Protein AF-A0A813QNG0-F1 (afdb_monomer_lite)

Structure (mmCIF, N/CA/C/O backbone):
data_AF-A0A813QNG0-F1
#
_entry.id   AF-A0A813QNG0-F1
#
loop_
_atom_site.group_PDB
_atom_site.id
_atom_site.type_symbol
_atom_site.label_atom_id
_atom_site.label_alt_id
_atom_site.label_comp_id
_atom_site.label_asym_id
_atom_site.label_entity_id
_atom_site.label_seq_id
_atom_site.pdbx_PDB_ins_code
_atom_site.Cartn_x
_atom_site.Cartn_y
_atom_site.Cartn_z
_atom_site.occupancy
_atom_site.B_iso_or_equiv
_atom_site.auth_seq_id
_atom_site.auth_comp_id
_atom_site.auth_asym_id
_atom_site.auth_atom_id
_atom_site.pdbx_PDB_model_num
ATOM 1 N N . MET A 1 1 ? -10.153 10.854 -18.838 1.00 56.34 1 MET A N 1
ATOM 2 C CA . MET A 1 1 ? -10.539 10.132 -17.607 1.00 56.34 1 MET A CA 1
ATOM 3 C C . MET A 1 1 ? -9.621 8.931 -17.498 1.00 56.34 1 MET A C 1
ATOM 5 O O . MET A 1 1 ? -9.609 8.138 -18.431 1.00 56.34 1 MET A O 1
ATOM 9 N N . ILE A 1 2 ? -8.794 8.867 -16.453 1.00 67.88 2 ILE A N 1
ATOM 10 C CA . ILE A 1 2 ? -7.861 7.754 -16.228 1.00 67.88 2 ILE A CA 1
ATOM 11 C C . ILE A 1 2 ? -8.694 6.486 -16.011 1.00 67.88 2 ILE A C 1
ATOM 13 O O . ILE A 1 2 ? -9.664 6.516 -15.251 1.00 67.88 2 ILE A O 1
ATOM 17 N N . LYS A 1 3 ? -8.366 5.410 -16.728 1.00 77.25 3 LYS A N 1
ATOM 18 C CA . LYS A 1 3 ? -8.973 4.090 -16.552 1.00 77.25 3 LYS A CA 1
ATOM 19 C C . LYS A 1 3 ? -7.907 3.180 -15.962 1.00 77.25 3 LYS A C 1
ATOM 21 O O . LYS A 1 3 ? -6.852 3.029 -16.564 1.00 77.25 3 LYS A O 1
ATOM 26 N N . ILE A 1 4 ? -8.180 2.648 -14.778 1.00 82.69 4 ILE A N 1
ATOM 27 C CA . ILE A 1 4 ? -7.389 1.579 -14.177 1.00 82.69 4 ILE A CA 1
ATOM 28 C C . ILE A 1 4 ? -8.086 0.287 -14.589 1.00 82.69 4 ILE A C 1
ATOM 30 O O . ILE A 1 4 ? -9.278 0.117 -14.317 1.00 82.69 4 ILE A O 1
ATOM 34 N N . ASP A 1 5 ? -7.377 -0.570 -15.315 1.00 83.62 5 ASP A N 1
ATOM 35 C CA . ASP A 1 5 ? -7.941 -1.822 -15.808 1.00 83.62 5 ASP A CA 1
ATOM 36 C C . ASP A 1 5 ? -8.274 -2.753 -14.636 1.00 83.62 5 ASP A C 1
ATOM 38 O O . ASP A 1 5 ? -7.494 -2.896 -13.697 1.00 83.62 5 ASP A O 1
ATOM 42 N N . GLY A 1 6 ? -9.460 -3.366 -14.680 1.00 83.38 6 GLY A N 1
ATOM 43 C CA . GLY A 1 6 ? -9.939 -4.267 -13.627 1.00 83.38 6 GLY A CA 1
ATOM 44 C C . GLY A 1 6 ? -10.505 -3.585 -12.376 1.00 83.38 6 GLY A C 1
ATOM 45 O O . GLY A 1 6 ? -10.904 -4.294 -11.462 1.00 83.38 6 GLY A O 1
ATOM 46 N N . LEU A 1 7 ? -10.579 -2.249 -12.334 1.00 88.31 7 LEU A N 1
ATOM 47 C CA . LEU A 1 7 ? -11.142 -1.520 -11.196 1.00 88.31 7 LEU A CA 1
ATOM 48 C C . LEU A 1 7 ? -12.680 -1.522 -11.222 1.00 88.31 7 LEU A C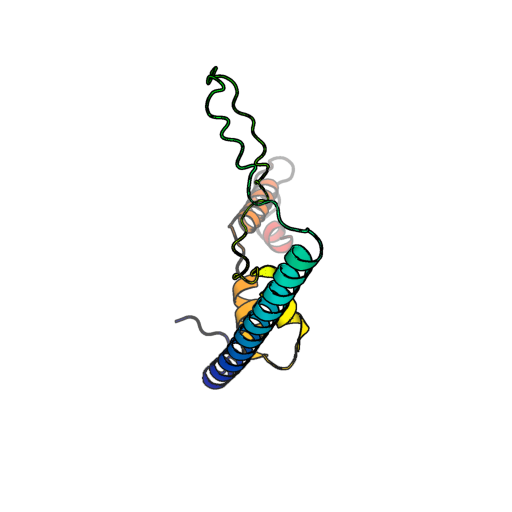 1
ATOM 50 O O . LEU A 1 7 ? -13.290 -0.891 -12.096 1.00 88.31 7 LEU A O 1
ATOM 54 N N . ASP A 1 8 ? -13.300 -2.149 -10.224 1.00 90.38 8 ASP A N 1
ATOM 55 C CA . ASP A 1 8 ? -14.732 -2.009 -9.956 1.00 90.38 8 ASP A CA 1
ATOM 56 C C . ASP A 1 8 ? -14.967 -0.800 -9.036 1.00 90.38 8 ASP A C 1
ATOM 58 O O . ASP A 1 8 ? -14.456 -0.716 -7.919 1.00 90.38 8 ASP A O 1
ATOM 62 N N . ARG A 1 9 ? -15.733 0.184 -9.521 1.00 86.56 9 ARG A N 1
ATOM 63 C CA . ARG A 1 9 ? -15.992 1.427 -8.777 1.00 86.56 9 ARG A CA 1
ATOM 64 C C . ARG A 1 9 ? -16.964 1.252 -7.619 1.00 86.56 9 ARG A C 1
ATOM 66 O O . ARG A 1 9 ? -16.821 1.965 -6.626 1.00 86.56 9 ARG A O 1
ATOM 73 N N . ASP A 1 10 ? -17.942 0.368 -7.758 1.00 88.50 10 ASP A N 1
ATOM 74 C CA . ASP A 1 10 ? -18.940 0.154 -6.712 1.00 88.50 10 ASP A CA 1
ATOM 75 C C . ASP A 1 10 ? -18.305 -0.644 -5.569 1.00 88.50 10 ASP A C 1
ATOM 77 O O . ASP A 1 10 ? -18.480 -0.311 -4.394 1.00 88.50 10 ASP A O 1
ATOM 81 N N . GLU A 1 11 ? -17.470 -1.627 -5.912 1.00 90.12 11 GLU A N 1
ATOM 82 C CA . GLU A 1 11 ? -16.672 -2.366 -4.934 1.00 90.12 11 GLU A CA 1
ATOM 83 C C . GLU A 1 11 ? -15.628 -1.468 -4.254 1.00 90.12 11 GLU A C 1
ATOM 85 O O . GLU A 1 11 ? -15.532 -1.471 -3.027 1.00 90.12 11 GLU A O 1
ATOM 90 N N . LEU A 1 12 ? -14.943 -0.595 -5.004 1.00 89.88 12 LEU A N 1
ATOM 91 C CA . LEU A 1 12 ? -14.026 0.400 -4.434 1.00 89.88 12 LEU A CA 1
ATOM 92 C C . LEU A 1 12 ? -14.717 1.320 -3.414 1.00 89.88 12 LEU A C 1
ATOM 94 O O . LEU A 1 12 ? -14.123 1.677 -2.394 1.00 89.88 12 LEU A O 1
ATOM 98 N N . TYR A 1 13 ? -15.962 1.728 -3.670 1.00 90.12 13 TYR A N 1
ATOM 99 C CA . TYR A 1 13 ? -16.708 2.552 -2.720 1.00 90.12 13 TYR A CA 1
ATOM 100 C C . TYR A 1 13 ? -17.030 1.786 -1.430 1.00 90.12 13 TYR A C 1
ATOM 102 O O . TYR A 1 13 ? -16.903 2.345 -0.337 1.00 90.12 13 TYR A O 1
ATOM 110 N N . ASN A 1 14 ? -17.388 0.505 -1.538 1.00 90.19 14 ASN A N 1
ATOM 111 C CA . ASN A 1 14 ? -17.609 -0.351 -0.373 1.00 90.19 14 ASN A CA 1
ATOM 112 C C . ASN A 1 14 ? -16.322 -0.517 0.447 1.00 90.19 14 ASN A C 1
ATOM 114 O O . ASN A 1 14 ? -16.341 -0.305 1.660 1.00 90.19 14 ASN A O 1
ATOM 118 N N . GLU A 1 15 ? -15.195 -0.793 -0.215 1.00 88.25 15 GLU A N 1
ATOM 119 C CA . GLU A 1 15 ? -13.875 -0.865 0.426 1.00 88.25 15 GLU A CA 1
ATOM 120 C C . GLU A 1 15 ? -13.525 0.450 1.139 1.00 88.25 15 GLU A C 1
ATOM 122 O O . GLU A 1 15 ? -13.073 0.449 2.286 1.00 88.25 15 GLU A O 1
ATOM 127 N N . TYR A 1 16 ? -13.795 1.595 0.505 1.00 88.81 16 TYR A N 1
ATOM 128 C CA . TYR A 1 16 ? -13.618 2.907 1.127 1.00 88.81 16 TYR A CA 1
ATOM 129 C C . TYR A 1 16 ? -14.471 3.069 2.394 1.00 88.81 16 TYR A C 1
ATOM 131 O O . TYR A 1 16 ? -13.983 3.579 3.407 1.00 88.81 16 TYR A O 1
ATOM 139 N N . CYS A 1 17 ? -15.734 2.640 2.365 1.00 88.62 17 CYS A N 1
ATOM 140 C CA . CYS A 1 17 ? -16.607 2.682 3.535 1.00 88.62 17 C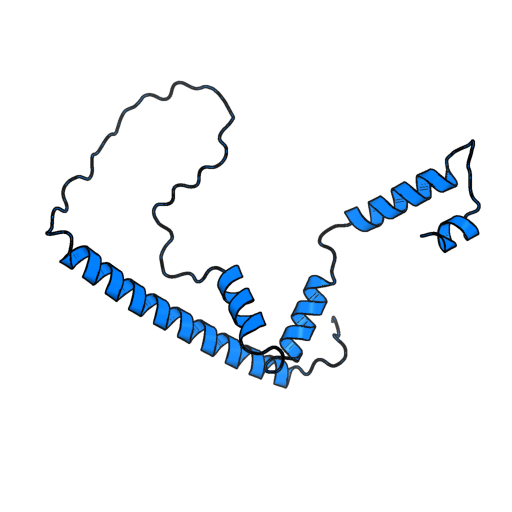YS A CA 1
ATOM 141 C C . CYS A 1 17 ? -16.062 1.827 4.688 1.00 88.62 17 CYS A C 1
ATOM 143 O O . CYS A 1 17 ? -16.079 2.285 5.834 1.00 88.62 17 CYS A O 1
ATOM 145 N N . GLU A 1 18 ? -15.537 0.634 4.400 1.00 86.06 18 GLU A N 1
ATOM 146 C CA . GLU A 1 18 ? -14.892 -0.223 5.402 1.00 86.06 18 GLU A CA 1
ATOM 147 C C . GLU A 1 18 ? -13.647 0.439 6.001 1.00 86.06 18 GLU A C 1
ATOM 149 O O . GLU A 1 18 ? -13.513 0.531 7.224 1.00 86.06 18 GLU A O 1
ATOM 154 N N . ILE A 1 19 ? -12.767 0.972 5.151 1.00 85.50 19 ILE A N 1
ATOM 155 C CA . ILE A 1 19 ? -11.561 1.694 5.575 1.00 85.50 19 ILE A CA 1
ATOM 156 C C . ILE A 1 19 ? -11.926 2.884 6.468 1.00 85.50 19 ILE A C 1
ATOM 158 O O . ILE A 1 19 ? -11.308 3.103 7.513 1.00 85.50 19 ILE A O 1
ATOM 162 N N . LYS A 1 20 ? -12.948 3.649 6.081 1.00 86.81 20 LYS A N 1
ATOM 163 C CA . LYS A 1 20 ? -13.421 4.802 6.849 1.00 86.81 20 LYS A CA 1
ATOM 164 C C . LYS A 1 20 ? -13.956 4.385 8.216 1.00 86.81 20 LYS A C 1
ATOM 166 O O . LYS A 1 20 ? -13.623 5.018 9.216 1.00 86.81 20 LYS A O 1
ATOM 171 N N . PHE A 1 21 ? -14.740 3.312 8.269 1.00 86.81 21 PHE A N 1
ATOM 172 C CA . PHE A 1 21 ? -15.239 2.768 9.529 1.00 86.81 21 PHE A CA 1
ATOM 173 C C . PHE A 1 21 ? -14.087 2.379 10.466 1.00 86.81 21 PHE A C 1
ATOM 175 O O . PHE A 1 21 ? -14.079 2.769 11.634 1.00 86.81 21 PHE A O 1
ATOM 182 N N . ILE A 1 22 ? -13.080 1.681 9.939 1.00 84.12 22 ILE A N 1
ATOM 183 C CA . ILE A 1 22 ? -11.880 1.284 10.684 1.00 84.12 22 ILE A CA 1
ATOM 184 C C . ILE A 1 22 ? -11.111 2.511 11.198 1.00 84.12 22 ILE A C 1
ATOM 186 O O . ILE A 1 22 ? -10.679 2.542 12.353 1.00 84.12 22 ILE A O 1
ATOM 190 N N . HIS A 1 23 ? -10.948 3.537 10.362 1.00 84.62 23 HIS A N 1
ATOM 191 C CA . HIS A 1 23 ? -10.302 4.788 10.752 1.00 84.62 23 HIS A CA 1
ATOM 192 C C . HIS A 1 23 ? -11.027 5.457 11.929 1.00 84.62 23 HIS A C 1
ATOM 194 O O . HIS A 1 23 ? -10.395 5.838 12.919 1.00 84.62 23 HIS A O 1
ATOM 200 N N . ASP A 1 24 ? -12.353 5.564 11.851 1.00 87.12 24 ASP A N 1
ATOM 201 C CA . ASP A 1 24 ? -13.164 6.177 12.904 1.00 87.12 24 ASP A CA 1
ATOM 202 C C . ASP A 1 24 ? -13.127 5.349 14.200 1.00 87.12 24 ASP A C 1
ATOM 204 O O . ASP A 1 24 ? -13.059 5.902 15.304 1.00 87.12 24 ASP A O 1
ATOM 208 N N . GLU A 1 25 ? -13.084 4.019 14.083 1.00 87.00 25 GLU A N 1
ATOM 209 C CA . GLU A 1 25 ? -12.896 3.116 15.217 1.00 87.00 25 GLU A CA 1
ATOM 210 C C . GLU A 1 25 ? -11.535 3.337 15.900 1.00 87.00 25 GLU A C 1
ATOM 212 O O . GLU A 1 25 ? -11.473 3.483 17.127 1.00 87.00 25 GLU A O 1
ATOM 217 N N . MET A 1 26 ? -10.448 3.410 15.126 1.00 83.31 26 MET A N 1
ATOM 218 C CA . MET A 1 26 ? -9.099 3.681 15.640 1.00 83.31 26 MET A CA 1
ATOM 219 C C . MET A 1 26 ? -9.026 5.052 16.313 1.00 83.31 26 MET A C 1
ATOM 221 O O . MET A 1 26 ? -8.472 5.177 17.408 1.00 83.31 26 MET A O 1
ATOM 225 N N . LYS A 1 27 ? -9.658 6.070 15.719 1.00 85.31 27 LYS A N 1
ATOM 226 C CA . LYS A 1 27 ? -9.731 7.416 16.295 1.00 85.31 27 LYS A CA 1
ATOM 227 C C . LYS A 1 27 ? -10.426 7.401 17.656 1.00 85.31 27 LYS A C 1
ATOM 229 O O . LYS A 1 27 ? -9.909 7.967 18.620 1.00 85.31 27 LYS A O 1
ATOM 234 N N . ASN A 1 28 ? -11.552 6.696 17.764 1.00 87.31 28 ASN A N 1
ATOM 235 C CA . ASN A 1 28 ? -12.275 6.545 19.027 1.00 87.31 28 ASN A CA 1
ATOM 236 C C . ASN A 1 28 ? -11.471 5.776 20.086 1.00 87.31 28 ASN A C 1
ATOM 238 O O . ASN A 1 28 ? -11.496 6.147 21.262 1.00 87.31 28 ASN A O 1
ATOM 242 N N . LYS A 1 29 ? -10.752 4.714 19.703 1.00 85.94 29 LYS A N 1
ATOM 243 C CA . LYS A 1 29 ? -9.873 3.973 20.627 1.00 85.94 29 LYS A CA 1
ATOM 244 C C . LYS A 1 29 ? -8.744 4.860 21.150 1.00 85.94 29 LYS A C 1
ATOM 246 O O . LYS A 1 29 ? -8.523 4.894 22.359 1.00 85.94 29 LYS A O 1
ATOM 251 N N . ASN A 1 30 ? -8.099 5.626 20.272 1.00 83.88 30 ASN A N 1
ATOM 252 C CA . ASN A 1 30 ? -7.040 6.559 20.656 1.00 83.88 30 ASN A CA 1
ATOM 253 C C . ASN A 1 30 ? -7.558 7.658 21.594 1.00 83.88 30 ASN A C 1
ATOM 255 O O . ASN A 1 30 ? -6.904 7.963 22.590 1.00 83.88 30 ASN A O 1
ATOM 259 N N . ALA A 1 31 ? -8.764 8.185 21.356 1.00 84.62 31 ALA A N 1
ATOM 260 C CA . ALA A 1 31 ? -9.396 9.146 22.262 1.00 84.62 31 ALA A CA 1
ATOM 261 C C . ALA A 1 31 ? -9.597 8.564 23.676 1.00 84.62 31 ALA A C 1
ATOM 263 O O . ALA A 1 31 ? -9.195 9.186 24.660 1.00 84.62 31 ALA A O 1
ATOM 264 N N . LYS A 1 32 ? -10.121 7.333 23.780 1.00 87.69 32 LYS A N 1
ATOM 265 C CA . LYS A 1 32 ? -10.309 6.640 25.070 1.00 87.69 32 LYS A CA 1
ATOM 266 C C . LYS A 1 32 ? -8.989 6.394 25.802 1.00 87.69 32 LYS A C 1
ATOM 268 O O . LYS A 1 32 ? -8.906 6.607 27.009 1.00 87.69 32 LYS A O 1
ATOM 273 N N . ILE A 1 33 ? -7.954 5.954 25.086 1.00 85.88 33 ILE A N 1
ATOM 274 C CA . ILE A 1 33 ? -6.615 5.743 25.660 1.00 85.88 33 ILE A CA 1
ATOM 275 C C . ILE A 1 33 ? -6.054 7.070 26.183 1.00 85.88 33 ILE A C 1
ATOM 277 O O . ILE A 1 33 ? -5.538 7.128 27.298 1.00 85.88 33 ILE A O 1
ATOM 281 N N . ASN A 1 34 ? -6.217 8.155 25.428 1.00 81.19 34 ASN A N 1
ATOM 282 C CA . ASN A 1 34 ? -5.754 9.480 25.830 1.00 81.19 34 ASN A CA 1
ATOM 283 C C . ASN A 1 34 ? -6.462 9.998 27.089 1.00 81.19 34 ASN A C 1
ATOM 285 O O . ASN A 1 34 ? -5.814 10.595 27.951 1.00 81.19 34 ASN A O 1
ATOM 289 N N . GLU A 1 35 ? -7.764 9.755 27.235 1.00 87.12 35 GLU A N 1
ATOM 290 C CA . GLU A 1 35 ? -8.492 10.058 28.473 1.00 87.12 35 GLU A CA 1
ATOM 291 C C . GLU A 1 35 ? -7.936 9.268 29.662 1.00 87.12 35 GLU A C 1
ATOM 293 O O . GLU A 1 35 ? -7.660 9.850 30.713 1.00 87.12 35 GLU A O 1
ATOM 298 N N . GLN A 1 36 ? -7.689 7.967 29.486 1.00 87.88 36 GLN A N 1
ATOM 299 C CA . GLN A 1 36 ? -7.098 7.125 30.530 1.00 87.88 36 GLN A CA 1
ATOM 300 C C . GLN A 1 36 ? -5.692 7.595 30.927 1.00 87.88 36 GLN A C 1
ATOM 302 O O . GLN A 1 36 ? -5.385 7.660 32.117 1.00 87.88 36 GLN A O 1
ATOM 307 N N . ILE A 1 37 ? -4.855 7.979 29.958 1.00 85.62 37 ILE A N 1
ATOM 308 C CA . ILE A 1 37 ? -3.515 8.525 30.215 1.00 85.62 37 ILE A CA 1
ATOM 309 C C . ILE A 1 37 ? -3.609 9.830 31.010 1.00 85.62 37 ILE A C 1
ATOM 311 O O . ILE A 1 37 ? -2.896 9.985 32.001 1.00 85.62 37 ILE A O 1
ATOM 315 N N . LYS A 1 38 ? -4.504 10.752 30.627 1.00 87.25 38 LYS A N 1
ATOM 316 C CA . LYS A 1 38 ? -4.723 12.006 31.368 1.00 87.25 38 LYS A CA 1
ATOM 317 C C . LYS A 1 38 ? -5.128 11.727 32.813 1.00 87.25 38 LYS A C 1
ATOM 319 O O . LYS A 1 38 ? -4.512 12.273 33.724 1.00 87.25 38 LYS A O 1
ATOM 324 N N . LEU A 1 39 ? -6.101 10.838 33.023 1.00 88.19 39 LEU A N 1
ATOM 325 C CA . LEU A 1 39 ? -6.546 10.437 34.361 1.00 88.19 39 LEU A CA 1
ATOM 326 C C . LEU A 1 39 ? -5.408 9.817 35.179 1.00 88.19 39 LEU A C 1
ATOM 328 O O . LEU A 1 39 ? -5.243 10.155 36.349 1.00 88.19 39 LEU A O 1
ATOM 332 N N . TYR A 1 40 ? -4.592 8.957 34.566 1.00 86.62 40 TYR A N 1
ATOM 333 C CA . TYR A 1 40 ? -3.443 8.341 35.224 1.00 86.62 40 TYR A CA 1
ATOM 334 C C . TYR A 1 40 ? -2.378 9.373 35.619 1.00 86.62 40 TYR A C 1
ATOM 336 O O . TYR A 1 40 ? -1.921 9.366 36.760 1.00 86.62 40 TYR A O 1
ATOM 344 N N . ILE A 1 41 ? -2.021 10.301 34.724 1.00 86.12 41 ILE A N 1
ATOM 345 C CA . ILE A 1 41 ? -1.069 11.383 35.022 1.00 86.12 41 ILE A CA 1
ATOM 346 C C . ILE A 1 41 ? -1.605 12.270 36.152 1.00 86.12 41 ILE A C 1
ATOM 348 O O . ILE A 1 41 ? -0.875 12.542 37.104 1.00 86.12 41 ILE A O 1
ATOM 352 N N . SER A 1 42 ? -2.880 12.670 36.097 1.00 85.69 42 SER A N 1
ATOM 353 C CA . SER A 1 42 ? -3.527 13.467 37.150 1.00 85.69 42 SER A CA 1
ATOM 354 C C . SER A 1 42 ? -3.623 12.728 38.487 1.00 85.69 42 SER A C 1
ATOM 356 O O . SER A 1 42 ? -3.515 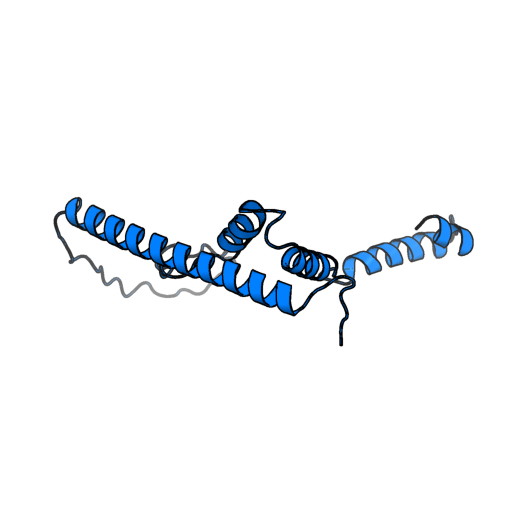13.352 39.538 1.00 85.69 42 SER A O 1
ATOM 358 N N . SER A 1 43 ? -3.804 11.406 38.464 1.00 84.06 43 SER A N 1
ATOM 359 C CA . SER A 1 43 ? -3.829 10.576 39.671 1.00 84.06 43 SER A CA 1
ATOM 360 C C . SER A 1 43 ? -2.440 10.372 40.280 1.00 84.06 43 SER A C 1
ATOM 362 O O . SER A 1 43 ? -2.348 10.135 41.483 1.00 84.06 43 SER A O 1
ATOM 364 N N . LYS A 1 44 ? -1.372 10.402 39.472 1.00 78.81 44 LYS A N 1
ATOM 365 C CA . LYS A 1 44 ? 0.003 10.129 39.919 1.00 78.81 44 LYS A CA 1
ATOM 366 C C . LYS A 1 44 ? 0.750 11.396 40.337 1.00 78.81 44 LYS A C 1
ATOM 368 O O . LYS A 1 44 ? 1.535 11.357 41.281 1.00 78.81 44 LYS A O 1
ATOM 373 N N . ASN A 1 45 ? 0.471 12.517 39.675 1.00 64.06 45 ASN A N 1
ATOM 374 C CA . ASN A 1 45 ? 0.980 13.833 40.038 1.00 64.06 45 ASN A CA 1
ATOM 375 C C . ASN A 1 45 ? -0.075 14.550 40.886 1.00 64.06 45 ASN A C 1
ATOM 377 O O . ASN A 1 45 ? -0.942 15.238 40.349 1.00 64.06 45 ASN A O 1
ATOM 381 N N . GLY A 1 46 ? -0.006 14.401 42.213 1.00 55.78 46 GLY A N 1
ATOM 382 C CA . GLY A 1 46 ? -0.755 15.271 43.122 1.00 55.78 46 GLY A CA 1
ATOM 383 C C . GLY A 1 46 ? -0.553 16.737 42.715 1.00 55.78 46 GLY A C 1
ATOM 384 O O . GLY A 1 46 ? 0.579 17.196 42.600 1.00 55.78 46 GLY A O 1
ATOM 385 N N . TYR A 1 47 ? -1.655 17.421 42.408 1.00 45.25 47 TYR A N 1
ATOM 386 C CA . TYR A 1 47 ? -1.746 18.777 41.854 1.00 45.25 47 TYR A CA 1
ATOM 387 C C . TYR A 1 47 ? -0.605 19.740 42.249 1.00 45.25 47 TYR A C 1
ATOM 389 O O . TYR A 1 47 ? -0.426 20.036 43.429 1.00 45.25 47 TYR A O 1
ATOM 397 N N . ASN A 1 48 ? 0.033 20.381 41.258 1.00 45.16 48 ASN A N 1
ATOM 398 C CA . ASN A 1 48 ? 0.420 21.789 41.402 1.00 45.16 48 ASN A CA 1
ATOM 399 C C . ASN A 1 48 ? 0.381 22.546 40.053 1.00 45.16 48 ASN A C 1
ATOM 401 O O . ASN A 1 48 ? 1.373 22.587 39.328 1.00 45.16 48 ASN A O 1
ATOM 405 N N . PRO A 1 49 ? -0.753 23.164 39.680 1.00 49.69 49 PRO A N 1
ATOM 406 C CA . PRO A 1 49 ? -0.879 23.971 38.473 1.00 49.69 49 PRO A CA 1
ATOM 407 C C . PRO A 1 49 ? -0.415 25.410 38.750 1.00 49.69 49 PRO A C 1
ATOM 409 O O . PRO A 1 49 ? -1.201 26.343 38.632 1.00 49.69 49 PRO A O 1
ATOM 412 N N . LYS A 1 50 ? 0.839 25.606 39.176 1.00 41.78 50 LYS A N 1
ATOM 413 C CA . LYS A 1 50 ? 1.467 26.936 39.303 1.00 41.78 50 LYS A CA 1
ATOM 414 C C . LYS A 1 50 ? 2.985 26.860 39.124 1.00 41.78 50 LYS A C 1
ATOM 416 O O . LYS A 1 50 ? 3.742 27.043 40.068 1.00 41.78 50 LYS A O 1
ATOM 421 N N . SER A 1 51 ? 3.431 26.658 37.892 1.00 41.00 51 SER A N 1
ATOM 422 C CA . SER A 1 51 ? 4.724 27.188 37.441 1.00 41.00 51 SER A CA 1
ATOM 423 C C . SER A 1 51 ? 4.696 27.390 35.929 1.00 41.00 51 SER A C 1
ATOM 425 O O . SER A 1 51 ? 5.490 26.824 35.185 1.00 41.00 51 SER A O 1
ATOM 427 N N . ILE A 1 52 ? 3.751 28.213 35.466 1.00 41.88 52 ILE A N 1
ATOM 428 C CA . ILE A 1 52 ? 3.979 28.975 34.239 1.00 41.88 52 ILE A CA 1
ATOM 429 C C . ILE A 1 52 ? 5.032 30.007 34.637 1.00 41.88 52 ILE A C 1
ATOM 431 O O . ILE A 1 52 ? 4.720 31.041 35.230 1.00 41.88 52 ILE A O 1
ATOM 435 N N . ILE A 1 53 ? 6.300 29.654 34.439 1.00 37.88 53 ILE A N 1
ATOM 436 C CA . ILE A 1 53 ? 7.400 30.603 34.540 1.00 37.88 53 ILE A CA 1
ATOM 437 C C . ILE A 1 53 ? 7.247 31.518 33.327 1.00 37.88 53 ILE A C 1
ATOM 439 O O . ILE A 1 53 ? 7.582 31.157 32.205 1.00 37.88 53 ILE A O 1
ATOM 443 N N . ASN A 1 54 ? 6.683 32.700 33.565 1.00 44.62 54 ASN A N 1
ATOM 444 C CA . ASN A 1 54 ? 6.844 33.837 32.674 1.00 44.62 54 ASN A CA 1
ATOM 445 C C . ASN A 1 54 ? 8.327 34.226 32.695 1.00 44.62 54 ASN A C 1
ATOM 447 O O . ASN A 1 54 ? 8.756 34.938 33.600 1.00 44.62 54 ASN A O 1
ATOM 451 N N . SER A 1 55 ? 9.105 33.784 31.712 1.00 36.97 55 SER A N 1
ATOM 452 C CA . SER A 1 55 ? 10.391 34.406 31.388 1.00 36.97 55 SER A CA 1
ATOM 453 C C . SER A 1 55 ? 10.260 35.135 30.057 1.00 36.97 55 SER A C 1
ATOM 455 O O . SER A 1 55 ? 10.746 34.690 29.021 1.00 36.97 55 SER A O 1
ATOM 457 N N . ASN A 1 56 ? 9.567 36.273 30.096 1.00 38.94 56 ASN A N 1
ATOM 458 C CA . ASN A 1 56 ? 9.842 37.334 29.139 1.00 38.94 56 ASN A CA 1
ATOM 459 C C . ASN A 1 56 ? 11.204 37.944 29.489 1.00 38.94 56 ASN A C 1
ATOM 461 O O . ASN A 1 56 ? 11.464 38.206 30.662 1.00 38.94 56 ASN A O 1
ATOM 465 N N . GLN A 1 57 ? 11.972 38.256 28.441 1.00 45.16 57 GLN A N 1
ATOM 466 C CA . GLN A 1 57 ? 13.256 38.972 28.399 1.00 45.16 57 GLN A CA 1
ATOM 467 C C . GLN A 1 57 ? 14.518 38.096 28.421 1.00 45.16 57 GLN A C 1
ATOM 469 O O . GLN A 1 57 ? 15.166 37.923 29.448 1.00 45.16 57 GLN A O 1
ATOM 474 N N . ILE A 1 58 ? 14.929 37.665 27.224 1.00 36.75 58 ILE A N 1
ATOM 475 C CA . ILE A 1 58 ? 16.346 37.640 26.841 1.00 36.75 58 ILE A CA 1
ATOM 476 C C . ILE A 1 58 ? 16.463 38.452 25.532 1.00 36.75 58 ILE A C 1
ATOM 478 O O . ILE A 1 58 ? 15.641 38.237 24.637 1.00 36.75 58 ILE A O 1
ATOM 482 N N . PRO A 1 59 ? 17.383 39.433 25.428 1.00 32.31 59 PRO A N 1
ATOM 483 C CA . PRO A 1 59 ? 17.514 40.306 24.260 1.00 32.31 59 PRO A CA 1
ATOM 484 C C . PRO A 1 59 ? 17.982 39.529 23.027 1.00 32.31 59 PRO A C 1
ATOM 486 O O . PRO A 1 59 ? 18.885 38.702 23.114 1.00 32.31 59 PRO A O 1
ATOM 489 N N . CYS A 1 60 ? 17.377 39.823 21.880 1.00 31.66 60 CYS A N 1
ATOM 490 C CA . CYS A 1 60 ? 17.824 39.362 20.575 1.00 31.66 60 CYS A CA 1
ATOM 491 C C . CYS A 1 60 ? 19.103 40.109 20.163 1.00 31.66 60 CYS A C 1
ATOM 493 O O . CYS A 1 60 ? 19.029 41.213 19.625 1.00 31.66 60 CYS A O 1
ATOM 495 N N . ASP A 1 61 ? 20.264 39.501 20.400 1.00 32.69 61 ASP A N 1
ATOM 496 C CA . ASP A 1 61 ? 21.430 39.752 19.556 1.00 32.69 61 ASP A CA 1
ATOM 497 C C . ASP A 1 61 ? 21.262 38.924 18.280 1.00 32.69 61 ASP A C 1
ATOM 499 O O . ASP A 1 61 ? 21.080 37.707 18.314 1.00 32.69 61 ASP A O 1
ATOM 503 N N . ALA A 1 62 ? 21.242 39.624 17.149 1.00 51.56 62 ALA A N 1
ATOM 504 C CA . ALA A 1 62 ? 21.325 39.026 15.830 1.00 51.56 62 ALA A CA 1
ATOM 505 C C . ALA A 1 62 ? 22.673 38.313 15.706 1.00 51.56 62 ALA A C 1
ATOM 507 O O . ALA A 1 62 ? 23.683 38.956 15.977 1.00 51.56 62 ALA A O 1
ATOM 508 N N . ASN A 1 63 ? 22.681 37.029 15.333 1.00 41.81 63 ASN A N 1
ATOM 509 C CA . ASN A 1 63 ? 23.582 36.429 14.339 1.00 41.81 63 ASN A CA 1
ATOM 510 C C . ASN A 1 63 ? 23.377 34.905 14.241 1.00 41.81 63 ASN A C 1
ATOM 512 O O . ASN A 1 63 ? 23.184 34.217 15.240 1.00 41.81 63 ASN A O 1
ATOM 516 N N . ASP A 1 64 ? 23.511 34.452 12.998 1.00 39.44 64 ASP A N 1
ATOM 517 C CA . ASP A 1 64 ? 23.837 33.113 12.508 1.00 39.44 64 ASP A CA 1
ATOM 518 C C . ASP A 1 64 ? 22.710 32.090 12.259 1.00 39.44 64 ASP A C 1
ATOM 520 O O . ASP A 1 64 ? 21.914 31.694 13.108 1.00 39.44 64 ASP A O 1
ATOM 524 N N . ASP A 1 65 ? 22.687 31.719 10.981 1.00 49.00 65 ASP A N 1
ATOM 525 C CA . ASP A 1 65 ? 21.675 31.068 10.162 1.00 49.00 65 ASP A CA 1
ATOM 526 C C . ASP A 1 65 ? 22.016 29.583 10.001 1.00 49.00 65 ASP A C 1
ATOM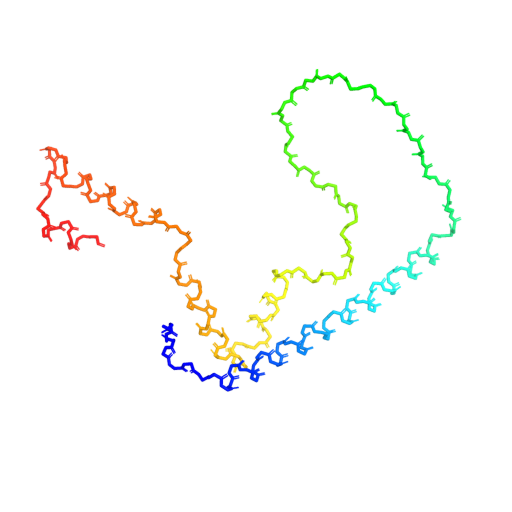 528 O O . ASP A 1 65 ? 22.347 29.129 8.916 1.00 49.00 65 ASP A O 1
ATOM 532 N N . ASP A 1 66 ? 21.981 28.836 11.103 1.00 48.62 66 ASP A N 1
ATOM 533 C CA . ASP A 1 66 ? 22.076 27.375 11.098 1.00 48.62 66 ASP A CA 1
ATOM 534 C C . ASP A 1 66 ? 21.245 26.833 12.270 1.00 48.62 66 ASP A C 1
ATOM 536 O O . ASP A 1 66 ? 21.726 26.679 13.392 1.00 48.62 66 ASP A O 1
ATOM 540 N N . ASN A 1 67 ? 19.954 26.591 12.029 1.00 40.94 67 ASN A N 1
ATOM 541 C CA . ASN A 1 67 ? 19.109 25.826 12.945 1.00 40.94 67 ASN A CA 1
ATOM 542 C C . ASN A 1 67 ? 18.495 24.658 12.170 1.00 40.94 67 ASN A C 1
ATOM 544 O O . ASN A 1 67 ? 17.460 24.764 11.504 1.00 40.94 67 ASN A O 1
ATOM 548 N N . ASP A 1 68 ? 19.193 23.533 12.256 1.00 40.00 68 ASP A N 1
ATOM 549 C CA . ASP A 1 68 ? 18.625 22.200 12.226 1.00 40.00 68 ASP A CA 1
ATOM 550 C C . ASP A 1 68 ? 17.328 22.188 13.039 1.00 40.00 68 ASP A C 1
ATOM 552 O O . ASP A 1 68 ? 17.331 22.308 14.259 1.00 40.00 68 ASP A O 1
ATOM 556 N N . GLY A 1 69 ? 16.199 22.105 12.331 1.00 40.06 69 GLY A N 1
ATOM 557 C CA . GLY A 1 69 ? 14.856 22.196 12.894 1.00 40.06 69 GLY A CA 1
ATOM 558 C C . GLY A 1 69 ? 14.587 21.130 13.953 1.00 40.06 69 GLY A C 1
ATOM 559 O O . GLY A 1 69 ? 13.963 20.102 13.680 1.00 40.06 69 GLY A O 1
ATOM 560 N N . LEU A 1 70 ? 15.013 21.405 15.183 1.00 38.81 70 LEU A N 1
ATOM 561 C CA . LEU A 1 70 ? 14.647 20.680 16.381 1.00 38.81 70 LEU A CA 1
ATOM 562 C C . LEU A 1 70 ? 13.200 21.067 16.692 1.00 38.81 70 LEU A C 1
ATOM 564 O O . LEU A 1 70 ? 12.907 22.039 17.388 1.00 38.81 70 LEU A O 1
ATOM 568 N N . LEU A 1 71 ? 12.270 20.332 16.086 1.00 43.50 71 LEU A N 1
ATOM 569 C CA . LEU A 1 71 ? 10.848 20.479 16.352 1.00 43.50 71 LEU A CA 1
ATOM 570 C C . LEU A 1 71 ? 10.594 20.260 17.845 1.00 43.50 71 LEU A C 1
ATOM 572 O O . LEU A 1 71 ? 10.714 19.149 18.364 1.00 43.50 71 LEU A O 1
ATOM 576 N N . ASN A 1 72 ? 10.214 21.351 18.509 1.00 39.31 72 ASN A N 1
ATOM 577 C CA . ASN A 1 72 ? 9.588 21.362 19.820 1.00 39.31 72 ASN A CA 1
ATOM 578 C C . ASN A 1 72 ? 8.520 20.258 19.889 1.00 39.31 72 ASN A C 1
ATOM 580 O O . ASN A 1 72 ? 7.536 20.277 19.151 1.00 39.31 72 ASN A O 1
ATOM 584 N N . ASN A 1 73 ? 8.723 19.292 20.786 1.00 49.84 73 ASN A N 1
ATOM 585 C CA . ASN A 1 73 ? 7.834 18.145 20.998 1.00 49.84 73 ASN A CA 1
ATOM 586 C C . ASN A 1 73 ? 6.566 18.485 21.799 1.00 49.84 73 ASN A C 1
ATOM 588 O O . ASN A 1 73 ? 5.805 17.590 22.167 1.00 49.84 73 ASN A O 1
ATOM 592 N N . ASP A 1 74 ? 6.298 19.763 22.042 1.00 50.91 74 ASP A N 1
ATOM 593 C CA . ASP A 1 74 ? 5.196 20.186 22.886 1.00 50.91 74 ASP A CA 1
ATOM 594 C C . ASP A 1 74 ? 4.024 20.676 22.030 1.00 50.91 74 ASP A C 1
ATOM 596 O O . ASP A 1 74 ? 4.111 21.672 21.319 1.00 50.91 74 ASP A O 1
ATOM 600 N N . ALA A 1 75 ? 2.913 19.941 22.144 1.00 47.03 75 ALA A N 1
ATOM 601 C CA . ALA A 1 75 ? 1.618 20.139 21.486 1.00 47.03 75 ALA A CA 1
ATOM 602 C C . ALA A 1 75 ? 1.436 19.533 20.078 1.00 47.03 75 ALA A C 1
ATOM 604 O O . ALA A 1 75 ? 0.841 20.150 19.195 1.00 47.03 75 ALA A O 1
ATOM 605 N N . ARG A 1 76 ? 1.771 18.246 19.890 1.00 48.44 76 ARG A N 1
ATOM 606 C CA . ARG A 1 76 ? 0.965 17.431 18.959 1.00 48.44 76 ARG A CA 1
ATOM 607 C C . ARG A 1 76 ? -0.449 17.337 19.533 1.00 48.44 76 ARG A C 1
ATOM 609 O O . ARG A 1 76 ? -0.678 16.656 20.532 1.00 48.44 76 ARG A O 1
ATOM 616 N N . THR A 1 77 ? -1.397 18.056 18.943 1.00 49.34 77 THR A N 1
ATOM 617 C CA . THR A 1 77 ? -2.819 17.894 19.244 1.00 49.34 77 THR A CA 1
ATOM 618 C C . THR A 1 77 ? -3.190 16.427 19.019 1.00 49.34 77 THR A C 1
ATOM 620 O O . THR A 1 77 ? -3.093 15.880 17.924 1.00 49.34 77 THR A O 1
ATOM 623 N N . ASN A 1 78 ? -3.540 15.757 20.113 1.00 54.75 78 ASN A N 1
ATOM 624 C CA . ASN A 1 78 ? -3.591 14.301 20.277 1.00 54.75 78 ASN A CA 1
ATOM 625 C C . ASN A 1 78 ? -4.827 13.647 19.602 1.00 54.75 78 ASN A C 1
ATOM 627 O O . ASN A 1 78 ? -5.339 12.627 20.058 1.00 54.75 78 ASN A O 1
ATOM 631 N N . GLU A 1 79 ? -5.352 14.286 18.553 1.00 59.75 79 GLU A N 1
ATOM 632 C CA . GLU A 1 79 ? -6.583 13.925 17.829 1.00 59.75 79 GLU A CA 1
ATOM 633 C C . GLU A 1 79 ? -6.323 13.445 16.393 1.00 59.75 79 GLU A C 1
ATOM 635 O O . GLU A 1 79 ? -7.252 12.997 15.713 1.00 59.75 79 GLU A O 1
ATOM 640 N N . TYR A 1 80 ? -5.075 13.531 15.926 1.00 66.12 80 TYR A N 1
ATOM 641 C CA . TYR A 1 80 ? -4.688 13.193 14.561 1.00 66.12 80 TYR A CA 1
ATOM 642 C C . TYR A 1 80 ? -3.920 11.868 14.526 1.00 66.12 80 TYR A C 1
ATOM 644 O O . TYR A 1 80 ? -2.841 11.750 15.108 1.00 66.12 80 TYR A O 1
ATOM 652 N N . ILE A 1 81 ? -4.476 10.866 13.842 1.00 72.19 81 ILE A N 1
ATOM 653 C CA . ILE A 1 81 ? -3.742 9.642 13.495 1.00 72.19 81 ILE A CA 1
ATOM 654 C C . ILE A 1 81 ? -2.718 10.031 12.430 1.00 72.19 81 ILE A C 1
ATOM 656 O O . ILE A 1 81 ? -3.096 10.605 11.409 1.00 72.19 81 ILE A O 1
ATOM 660 N N . GLN A 1 82 ? -1.434 9.740 12.659 1.00 78.31 82 GLN A N 1
ATOM 661 C CA . GLN A 1 82 ? -0.427 10.020 11.641 1.00 78.31 82 GLN A CA 1
ATOM 662 C C . GLN A 1 82 ? -0.688 9.161 10.395 1.00 78.31 82 GLN A C 1
ATOM 664 O O . GLN A 1 82 ? -1.022 7.977 10.494 1.00 78.31 82 GLN A O 1
ATOM 669 N N . SER A 1 83 ? -0.542 9.764 9.216 1.00 78.12 83 SER A N 1
ATOM 670 C CA . SER A 1 83 ? -0.863 9.117 7.943 1.00 78.12 83 SER A CA 1
ATOM 671 C C . SER A 1 83 ? -0.098 7.808 7.735 1.00 78.12 83 SER A C 1
ATOM 673 O O . SER A 1 83 ? -0.671 6.842 7.249 1.00 78.12 83 SER A O 1
ATOM 675 N N . ASP A 1 84 ? 1.168 7.737 8.141 1.00 78.56 84 ASP A N 1
ATOM 676 C CA . ASP A 1 84 ? 2.008 6.534 8.073 1.00 78.56 84 ASP A CA 1
ATOM 677 C C . ASP A 1 84 ? 1.466 5.380 8.931 1.00 78.56 84 ASP A C 1
ATOM 679 O O . ASP A 1 84 ? 1.464 4.225 8.500 1.00 78.56 84 ASP A O 1
ATOM 683 N N . GLN A 1 85 ? 0.933 5.676 10.118 1.00 78.12 85 GLN A N 1
ATOM 684 C CA . GLN A 1 85 ? 0.289 4.679 10.978 1.00 78.12 85 GLN A CA 1
ATOM 685 C C . GLN A 1 85 ? -1.019 4.173 10.367 1.00 78.12 85 GLN A C 1
ATOM 687 O O . GLN A 1 85 ? -1.309 2.980 10.420 1.00 78.12 85 GLN A O 1
ATOM 692 N N . LEU A 1 86 ? -1.793 5.065 9.744 1.00 77.69 86 LEU A N 1
ATOM 693 C CA . LEU A 1 86 ? -3.012 4.683 9.037 1.00 77.69 86 LEU A CA 1
ATOM 694 C C . LEU A 1 86 ? -2.700 3.796 7.827 1.00 77.69 86 LEU A C 1
ATOM 696 O O . LEU A 1 86 ? -3.323 2.749 7.666 1.00 77.69 86 LEU A O 1
ATOM 700 N N . TRP A 1 87 ? -1.721 4.184 7.007 1.00 77.44 87 TRP A N 1
ATOM 701 C CA . TRP A 1 87 ? -1.312 3.425 5.825 1.00 77.44 87 TRP A CA 1
ATOM 702 C C . TRP A 1 87 ? -0.699 2.076 6.188 1.00 77.44 87 TRP A C 1
ATOM 704 O O . TRP A 1 87 ? -1.063 1.065 5.595 1.00 77.44 87 TRP A O 1
ATOM 714 N N . SER A 1 88 ? 0.179 2.028 7.190 1.00 80.88 88 SER A N 1
ATOM 715 C CA . SER A 1 88 ? 0.749 0.760 7.660 1.00 80.88 88 SER A CA 1
ATOM 716 C C . SER A 1 88 ? -0.317 -0.160 8.245 1.00 80.88 88 SER A C 1
ATOM 718 O O . SER A 1 88 ? -0.265 -1.365 8.019 1.00 80.88 88 SER A O 1
ATOM 720 N N . TYR A 1 89 ? -1.312 0.376 8.952 1.00 78.19 89 TYR A N 1
ATOM 721 C CA . TYR A 1 89 ? -2.440 -0.414 9.427 1.00 78.19 89 TYR A CA 1
ATOM 722 C C . TYR A 1 89 ? -3.271 -0.933 8.244 1.00 78.19 89 TYR A C 1
ATOM 724 O O . TYR A 1 89 ? -3.474 -2.137 8.129 1.00 78.19 89 TYR A O 1
ATOM 732 N N . LEU A 1 90 ? -3.663 -0.063 7.312 1.00 77.00 90 LEU A N 1
ATOM 733 C CA . LEU A 1 90 ? -4.467 -0.411 6.137 1.00 77.00 90 LEU A CA 1
ATOM 734 C C . LEU A 1 90 ? -3.819 -1.500 5.270 1.00 77.00 90 LEU A C 1
ATOM 736 O O . LEU A 1 90 ? -4.477 -2.480 4.928 1.00 77.00 90 LEU A O 1
ATOM 740 N N . LEU A 1 91 ? -2.520 -1.374 4.991 1.00 77.00 91 LEU A N 1
ATOM 741 C CA . LEU A 1 91 ? -1.765 -2.348 4.197 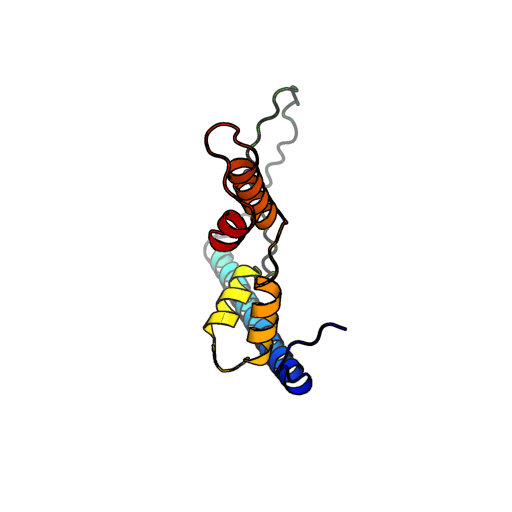1.00 77.00 91 LEU A CA 1
ATOM 742 C C . LEU A 1 91 ? -1.539 -3.679 4.940 1.00 77.00 91 LEU A C 1
ATOM 744 O O . LEU A 1 91 ? -1.367 -4.714 4.301 1.00 77.00 91 LEU A O 1
ATOM 748 N N . ASN A 1 92 ? -1.578 -3.681 6.279 1.00 78.38 92 ASN A N 1
ATOM 749 C CA . ASN A 1 92 ? -1.382 -4.888 7.091 1.00 78.38 92 ASN A CA 1
ATOM 750 C C . ASN A 1 92 ? -2.682 -5.615 7.471 1.00 78.38 92 ASN A C 1
ATOM 752 O O . ASN A 1 92 ? -2.651 -6.826 7.689 1.00 78.38 92 ASN A O 1
ATOM 756 N N . ILE A 1 93 ? -3.817 -4.915 7.594 1.00 66.12 93 ILE A N 1
ATOM 757 C CA . ILE A 1 93 ? -5.058 -5.490 8.145 1.00 66.12 93 ILE A CA 1
ATOM 758 C C . ILE A 1 93 ? -5.598 -6.622 7.289 1.00 66.12 93 ILE A C 1
ATOM 760 O O . ILE A 1 93 ? -6.136 -7.568 7.857 1.00 66.12 93 ILE A O 1
ATOM 764 N N . LYS A 1 94 ? -5.475 -6.542 5.960 1.00 60.69 94 LYS A N 1
ATOM 765 C CA . LYS A 1 94 ? -5.872 -7.611 5.039 1.00 60.69 94 LYS A CA 1
ATOM 766 C C . LYS A 1 94 ? -5.416 -7.285 3.608 1.00 60.69 94 LYS A C 1
ATOM 768 O O . LYS A 1 94 ? -6.141 -6.584 2.906 1.00 60.69 94 LYS A O 1
ATOM 773 N N . PRO A 1 95 ? -4.351 -7.917 3.092 1.00 59.12 95 PRO A N 1
ATOM 774 C CA . PRO A 1 95 ? -3.987 -7.817 1.672 1.00 59.12 95 PRO A CA 1
ATOM 775 C C . PRO A 1 95 ? -5.028 -8.444 0.717 1.00 59.12 95 PRO A C 1
ATOM 777 O O . PRO A 1 95 ? -4.800 -8.534 -0.476 1.00 59.12 95 PRO A O 1
ATOM 780 N N . LYS A 1 96 ? -6.164 -8.948 1.224 1.00 62.94 96 LYS A N 1
ATOM 781 C CA . LYS A 1 96 ? -7.237 -9.564 0.424 1.00 62.94 96 LYS A CA 1
ATOM 782 C C . LYS A 1 96 ? -8.612 -8.920 0.604 1.00 62.94 96 LYS A C 1
ATOM 784 O O . LYS A 1 96 ? -9.562 -9.387 -0.010 1.00 62.94 96 LYS A O 1
ATOM 789 N N . THR A 1 97 ? -8.753 -7.926 1.484 1.00 71.56 97 THR A N 1
ATOM 790 C CA . THR A 1 97 ? -10.063 -7.299 1.760 1.00 71.56 97 THR A CA 1
ATOM 791 C C . THR A 1 97 ? -10.294 -6.055 0.919 1.00 71.56 97 THR A C 1
ATOM 793 O O . THR A 1 97 ? -11.444 -5.713 0.695 1.00 71.56 97 THR A O 1
ATOM 796 N N . THR A 1 98 ? -9.236 -5.423 0.408 1.00 81.00 98 THR A N 1
ATOM 797 C CA . THR A 1 98 ? -9.363 -4.201 -0.395 1.00 81.00 98 THR A CA 1
ATOM 798 C C . THR A 1 98 ? -8.567 -4.277 -1.707 1.00 81.00 98 THR A C 1
ATOM 800 O O . THR A 1 98 ? -7.592 -3.536 -1.874 1.00 81.00 98 THR A O 1
ATOM 803 N N . PRO A 1 99 ? -8.900 -5.219 -2.614 1.00 85.31 99 PRO A N 1
ATOM 804 C CA . PRO A 1 99 ? -8.181 -5.398 -3.877 1.00 85.31 99 PRO A CA 1
ATOM 805 C C . PRO A 1 99 ? -8.260 -4.167 -4.793 1.00 85.31 99 PRO A C 1
ATOM 807 O O . PRO A 1 99 ? -7.275 -3.826 -5.449 1.00 85.31 99 PRO A O 1
ATOM 810 N N . ASN A 1 100 ? -9.393 -3.460 -4.824 1.00 87.88 100 ASN A N 1
ATOM 811 C CA . ASN A 1 100 ? -9.544 -2.281 -5.677 1.00 87.88 100 ASN A CA 1
ATOM 812 C C . ASN A 1 100 ? -8.736 -1.095 -5.133 1.00 87.88 100 ASN A C 1
ATOM 814 O O . ASN A 1 100 ? -8.100 -0.365 -5.898 1.00 87.88 100 ASN A O 1
ATOM 818 N N . MET A 1 101 ? -8.704 -0.921 -3.811 1.00 85.81 101 MET A N 1
ATOM 819 C CA . MET A 1 101 ? -7.875 0.096 -3.169 1.00 85.81 101 MET A CA 1
ATOM 820 C C . MET A 1 101 ? -6.382 -0.182 -3.380 1.00 85.81 101 MET A C 1
ATOM 822 O O . MET A 1 101 ? -5.618 0.751 -3.620 1.00 85.81 101 MET A O 1
ATOM 826 N N . GLU A 1 102 ? -5.963 -1.450 -3.357 1.00 86.06 102 GLU A N 1
ATOM 827 C CA . GLU A 1 102 ? -4.587 -1.839 -3.677 1.00 86.06 102 GLU A CA 1
ATOM 828 C C . GLU A 1 102 ? -4.212 -1.465 -5.116 1.00 86.06 102 GLU A C 1
ATOM 830 O O . GLU A 1 102 ? -3.149 -0.886 -5.327 1.00 86.06 102 GLU A O 1
ATOM 835 N N . LEU A 1 103 ? -5.095 -1.695 -6.094 1.00 88.56 103 LEU A N 1
ATOM 836 C CA . LEU A 1 103 ? -4.872 -1.278 -7.485 1.00 88.56 103 LEU A CA 1
ATOM 837 C C . LEU A 1 103 ? -4.703 0.240 -7.617 1.00 88.56 103 LEU A C 1
ATOM 839 O O . LEU A 1 103 ? -3.820 0.707 -8.340 1.00 88.56 103 LEU A O 1
ATOM 843 N N . VAL A 1 104 ? -5.522 1.020 -6.906 1.00 88.94 104 VAL A N 1
ATOM 844 C CA . VAL A 1 104 ? -5.404 2.486 -6.887 1.00 88.94 104 VAL A CA 1
ATOM 845 C C . VAL A 1 104 ? -4.075 2.912 -6.268 1.00 88.94 104 VAL A C 1
ATOM 847 O O . VAL A 1 104 ? -3.379 3.756 -6.831 1.00 88.94 104 VAL A O 1
ATOM 850 N N . ILE A 1 105 ? -3.701 2.315 -5.137 1.00 87.75 105 ILE A N 1
ATOM 851 C CA . ILE A 1 105 ? -2.433 2.582 -4.454 1.00 87.75 105 ILE A CA 1
ATOM 852 C C . ILE A 1 105 ? -1.258 2.233 -5.375 1.00 87.75 105 ILE A C 1
ATOM 854 O O . ILE A 1 105 ? -0.397 3.078 -5.606 1.00 87.75 105 ILE A O 1
ATOM 858 N N . ALA A 1 106 ? -1.247 1.035 -5.959 1.00 88.62 106 ALA A N 1
ATOM 859 C CA . ALA A 1 106 ? -0.209 0.583 -6.879 1.00 88.62 106 ALA A CA 1
ATOM 860 C C . ALA A 1 106 ? -0.078 1.517 -8.086 1.00 88.62 106 ALA A C 1
ATOM 862 O O . ALA A 1 106 ? 1.033 1.888 -8.459 1.00 88.62 106 ALA A O 1
ATOM 863 N N . TYR A 1 107 ? -1.203 1.965 -8.650 1.00 91.25 107 TYR A N 1
ATOM 864 C CA . TYR A 1 107 ? -1.201 2.949 -9.727 1.00 91.25 107 TYR A CA 1
ATOM 865 C C . TYR A 1 107 ? -0.566 4.273 -9.286 1.00 91.25 107 TYR A C 1
ATOM 867 O O . TYR A 1 107 ? 0.326 4.775 -9.967 1.00 91.25 107 TYR A O 1
ATOM 875 N N . VAL A 1 108 ? -0.962 4.819 -8.133 1.00 89.81 108 VAL A N 1
ATOM 876 C CA . VAL A 1 108 ? -0.394 6.073 -7.611 1.00 89.81 108 VAL A CA 1
ATOM 877 C C . VAL A 1 108 ? 1.111 5.943 -7.366 1.00 89.81 108 VAL A C 1
ATOM 879 O O . VAL A 1 108 ? 1.861 6.835 -7.750 1.00 89.81 108 VAL A O 1
ATOM 882 N N . PHE A 1 109 ? 1.566 4.825 -6.795 1.00 87.75 109 PHE A N 1
ATOM 883 C CA . PHE A 1 109 ? 2.987 4.577 -6.532 1.00 87.75 109 PHE A CA 1
ATOM 884 C C . PHE A 1 109 ? 3.798 4.199 -7.778 1.00 87.75 109 PHE A C 1
ATOM 886 O O . PHE A 1 109 ? 5.020 4.318 -7.758 1.00 87.75 109 PHE A O 1
ATOM 893 N N . SER A 1 110 ? 3.150 3.781 -8.870 1.00 90.50 110 SER A N 1
ATOM 894 C CA . SER A 1 110 ? 3.826 3.544 -10.153 1.00 90.50 110 SER A CA 1
ATOM 895 C C . SER A 1 110 ? 4.254 4.836 -10.852 1.00 90.50 110 SER A C 1
ATOM 897 O O . SER A 1 110 ? 5.096 4.801 -11.748 1.00 90.50 110 SER A O 1
ATOM 899 N N . ILE A 1 111 ? 3.687 5.978 -10.451 1.00 90.06 111 ILE A N 1
ATOM 900 C CA . ILE A 1 111 ? 4.027 7.280 -11.017 1.00 90.06 111 ILE A CA 1
ATOM 901 C C . ILE A 1 111 ? 5.308 7.775 -10.332 1.00 90.06 111 ILE A C 1
ATOM 903 O O . ILE A 1 111 ? 5.292 8.033 -9.125 1.00 90.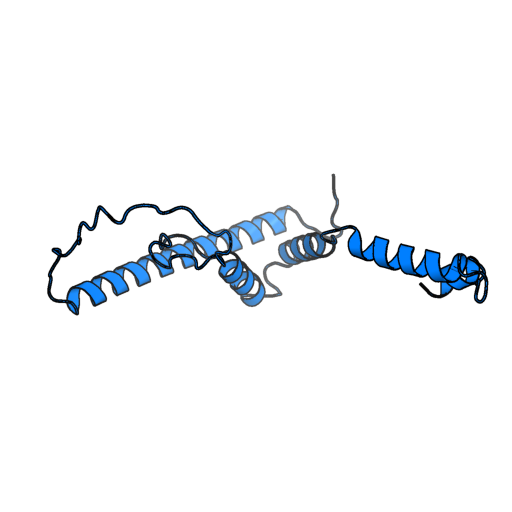06 111 ILE A O 1
ATOM 907 N N . PRO A 1 112 ? 6.423 7.938 -11.066 1.00 88.88 112 PRO A N 1
ATOM 908 C CA . PRO A 1 112 ? 7.646 8.461 -10.481 1.00 88.88 112 PRO A CA 1
ATOM 909 C C . PRO A 1 112 ? 7.428 9.900 -10.003 1.00 88.88 112 PRO A C 1
ATOM 911 O O . PRO A 1 112 ? 6.807 10.715 -10.685 1.00 88.88 112 PRO A O 1
ATOM 914 N N . CYS A 1 113 ? 7.981 10.231 -8.837 1.00 88.44 113 CYS A N 1
ATOM 915 C CA . CYS A 1 113 ? 7.829 11.561 -8.242 1.00 88.44 113 CYS A CA 1
ATOM 916 C C . CYS A 1 113 ? 8.493 12.676 -9.067 1.00 88.44 113 CYS A C 1
ATOM 918 O O . CYS A 1 113 ? 8.170 13.849 -8.886 1.00 88.44 113 CYS A O 1
ATOM 920 N N . SER A 1 114 ? 9.456 12.336 -9.928 1.00 92.69 114 SER A N 1
ATOM 921 C CA . SER A 1 114 ? 10.200 13.299 -10.733 1.00 92.69 114 SER A CA 1
ATOM 922 C C . SER A 1 114 ? 10.741 12.682 -12.019 1.00 92.69 114 SER A C 1
ATOM 924 O O . SER A 1 114 ? 10.783 11.464 -12.195 1.00 92.69 114 SER A O 1
ATOM 926 N N . ASN A 1 115 ? 11.216 13.556 -12.902 1.00 91.75 115 ASN A N 1
ATOM 927 C CA . ASN A 1 115 ? 11.878 13.182 -14.145 1.00 91.75 115 ASN A CA 1
ATOM 928 C C . ASN A 1 115 ? 13.338 12.722 -13.953 1.00 91.75 115 ASN A C 1
ATOM 930 O O . ASN A 1 115 ? 13.988 12.340 -14.920 1.00 91.75 115 ASN A O 1
ATOM 934 N N . ALA A 1 116 ? 13.864 12.724 -12.721 1.00 92.88 116 ALA A N 1
ATOM 935 C CA . ALA A 1 116 ? 15.275 12.434 -12.450 1.00 92.88 116 ALA A CA 1
ATOM 936 C C . ALA A 1 116 ? 15.707 11.041 -12.941 1.00 92.88 116 ALA A C 1
ATOM 938 O O . ALA A 1 116 ? 16.844 10.856 -13.370 1.00 92.88 116 ALA A O 1
ATOM 939 N N . PHE A 1 117 ? 14.791 10.065 -12.918 1.00 89.69 117 PHE A N 1
ATOM 940 C CA . PHE A 1 117 ? 15.038 8.740 -13.486 1.00 89.69 117 PHE A CA 1
ATOM 941 C C . PHE A 1 117 ? 15.306 8.815 -14.996 1.00 89.69 117 PHE A C 1
ATOM 943 O O . PHE A 1 117 ? 16.332 8.335 -15.467 1.00 89.69 117 PHE A O 1
ATOM 950 N N . VAL A 1 118 ? 14.425 9.479 -15.747 1.00 92.19 118 VAL A N 1
ATOM 951 C CA . VAL A 1 118 ? 14.558 9.622 -17.203 1.00 92.19 118 VAL A CA 1
ATOM 952 C C . VAL A 1 118 ? 15.772 10.484 -17.557 1.00 92.19 118 VAL A C 1
ATOM 954 O O . VAL A 1 118 ? 16.507 10.163 -18.484 1.00 92.19 118 VAL A O 1
ATOM 957 N N . GLU A 1 119 ? 16.046 11.539 -16.789 1.00 94.44 119 GLU A N 1
ATOM 958 C CA . GLU A 1 119 ? 17.247 12.369 -16.954 1.00 94.44 119 GLU A CA 1
ATOM 959 C C . GLU A 1 119 ? 18.538 11.577 -16.731 1.00 94.44 119 GLU A C 1
ATOM 961 O O . GLU A 1 119 ? 19.516 11.790 -17.446 1.00 94.44 119 GLU A O 1
ATOM 966 N N . SER A 1 120 ? 18.548 10.628 -15.790 1.00 92.31 120 SER A N 1
ATOM 967 C CA . SER A 1 120 ? 19.687 9.731 -15.579 1.00 92.31 120 SER A CA 1
ATOM 968 C C . SER A 1 120 ? 19.929 8.820 -16.785 1.00 92.31 120 SER A C 1
ATOM 970 O O . SER A 1 120 ? 21.077 8.662 -17.212 1.00 92.31 120 SER A O 1
ATOM 972 N N . ILE A 1 121 ? 18.854 8.285 -17.375 1.00 92.31 121 ILE A N 1
ATOM 973 C CA . ILE A 1 121 ? 18.923 7.497 -18.611 1.00 92.31 121 ILE A CA 1
ATOM 974 C C . ILE A 1 121 ? 19.405 8.366 -19.777 1.00 92.31 121 ILE A C 1
ATOM 976 O O . ILE A 1 121 ? 20.330 7.973 -20.480 1.00 92.31 121 ILE A O 1
ATOM 980 N N . PHE A 1 122 ? 18.873 9.579 -19.950 1.00 91.19 122 PHE A N 1
ATOM 981 C CA . PHE A 1 122 ? 19.326 10.493 -21.005 1.00 91.19 122 PHE A CA 1
ATOM 982 C C . PHE A 1 122 ? 20.771 10.951 -20.827 1.00 91.19 122 PHE A C 1
ATOM 984 O O . PHE A 1 122 ? 21.485 11.113 -21.815 1.00 91.19 122 PHE A O 1
ATOM 991 N N . SER A 1 123 ? 21.226 11.130 -19.590 1.00 91.50 123 SER A N 1
ATOM 992 C CA . SER A 1 123 ? 22.630 11.413 -19.297 1.00 91.50 123 SER A CA 1
ATOM 993 C C . SER A 1 123 ? 23.526 10.242 -19.718 1.00 91.50 123 SER A C 1
ATOM 995 O O . SER A 1 123 ? 24.522 10.455 -20.412 1.00 91.50 123 SER A O 1
ATOM 997 N N . HIS A 1 124 ? 23.129 9.001 -19.403 1.00 90.38 124 HIS A N 1
ATOM 998 C CA . HIS A 1 124 ? 23.830 7.797 -19.864 1.00 90.38 124 HIS A CA 1
ATOM 999 C C . HIS A 1 124 ? 23.828 7.672 -21.392 1.00 90.38 124 HIS A C 1
ATOM 1001 O O . HIS A 1 124 ? 24.893 7.506 -21.983 1.00 90.38 124 HIS A O 1
ATOM 1007 N N . MET A 1 125 ? 22.672 7.833 -22.044 1.00 91.25 125 MET A N 1
ATOM 1008 C CA . MET A 1 125 ? 22.566 7.842 -23.509 1.00 91.25 125 MET A CA 1
ATOM 1009 C C . MET A 1 125 ? 23.495 8.889 -24.125 1.00 91.25 125 MET A C 1
ATOM 1011 O O . MET A 1 125 ? 24.248 8.594 -25.052 1.00 91.25 125 MET A O 1
ATOM 1015 N N . SER A 1 126 ? 23.471 10.111 -23.584 1.00 88.69 126 SER A N 1
ATOM 1016 C CA . SER A 1 126 ? 24.302 11.219 -24.050 1.00 88.69 126 SER A CA 1
ATOM 1017 C C . SER A 1 126 ? 25.790 10.897 -23.926 1.00 88.69 126 SER A C 1
ATOM 1019 O O . SER A 1 126 ? 26.546 11.175 -24.857 1.00 88.69 126 SER A O 1
ATOM 1021 N N . HIS A 1 127 ? 26.210 10.255 -22.833 1.00 88.00 127 HIS A N 1
ATOM 1022 C CA . HIS A 1 127 ? 27.595 9.829 -22.646 1.00 88.00 127 HIS A CA 1
ATOM 1023 C C . HIS A 1 127 ? 28.027 8.788 -23.691 1.00 88.00 127 HIS A C 1
ATOM 1025 O O . HIS A 1 127 ? 29.041 8.984 -24.358 1.00 88.00 127 HIS A O 1
ATOM 1031 N N . LEU A 1 128 ? 27.227 7.737 -23.900 1.00 87.00 128 LEU A N 1
ATOM 1032 C CA . LEU A 1 128 ? 27.549 6.637 -24.821 1.00 87.00 128 LEU A CA 1
ATOM 1033 C C . LEU A 1 128 ? 27.526 7.054 -26.303 1.00 87.00 128 LEU A C 1
ATOM 1035 O O . LEU A 1 128 ? 28.273 6.515 -27.122 1.00 87.00 128 LEU A O 1
ATOM 1039 N N . TRP A 1 129 ? 26.685 8.027 -26.660 1.00 85.25 129 TRP A N 1
ATOM 1040 C CA . TRP A 1 129 ? 26.548 8.526 -28.032 1.00 85.25 129 TRP A CA 1
ATOM 1041 C C . TRP A 1 129 ? 27.452 9.731 -28.354 1.00 85.25 129 TRP A C 1
ATOM 1043 O O . TRP A 1 129 ? 27.787 9.958 -29.519 1.00 85.25 129 TRP A O 1
ATOM 1053 N N . SER A 1 130 ? 27.861 10.523 -27.360 1.00 83.69 130 SER A N 1
ATOM 1054 C CA . SER A 1 130 ? 28.621 11.765 -27.602 1.00 83.69 130 SER A CA 1
ATOM 1055 C C . SER A 1 130 ? 30.118 11.644 -27.323 1.00 83.69 130 SER A C 1
ATOM 1057 O O . SER A 1 130 ? 30.871 12.525 -27.745 1.00 83.69 130 SER A O 1
ATOM 1059 N N . ASP A 1 131 ? 30.576 10.588 -26.639 1.00 83.75 131 ASP A N 1
ATOM 1060 C CA . ASP A 1 131 ? 32.003 10.393 -26.375 1.00 83.75 131 ASP A CA 1
ATOM 1061 C C . ASP A 1 131 ? 32.760 10.097 -27.676 1.00 83.75 131 ASP A C 1
ATOM 1063 O O . ASP A 1 131 ? 32.590 9.057 -28.308 1.00 83.75 131 ASP A O 1
ATOM 1067 N N . TYR A 1 132 ? 33.626 11.025 -28.082 1.00 77.50 132 TYR A N 1
ATOM 1068 C CA . TYR A 1 132 ? 34.379 10.933 -29.330 1.00 77.50 132 TYR A CA 1
ATOM 1069 C C . TYR A 1 132 ? 35.269 9.680 -29.405 1.00 77.50 132 TYR A C 1
ATOM 1071 O O . TYR A 1 132 ? 35.516 9.186 -30.506 1.00 77.50 132 TYR A O 1
ATOM 1079 N N . GLN A 1 133 ? 35.748 9.162 -28.268 1.00 78.12 133 GLN A N 1
ATOM 1080 C CA . GLN A 1 133 ? 36.626 7.987 -28.250 1.00 78.12 133 GLN A CA 1
ATOM 1081 C C . GLN A 1 133 ? 35.865 6.658 -28.217 1.00 78.12 133 GLN A C 1
ATOM 1083 O O . GLN A 1 133 ? 36.363 5.676 -28.765 1.00 78.12 133 GLN A O 1
ATOM 1088 N N . ASN A 1 134 ? 34.674 6.626 -27.612 1.00 80.12 134 ASN A N 1
ATOM 1089 C CA . ASN A 1 134 ? 33.905 5.401 -27.377 1.00 80.12 134 ASN A CA 1
ATOM 1090 C C . ASN A 1 134 ? 32.462 5.485 -27.906 1.00 80.12 134 ASN A C 1
ATOM 1092 O O . ASN A 1 134 ? 31.547 4.887 -27.342 1.00 80.12 134 ASN A O 1
ATOM 1096 N N . ARG A 1 135 ? 32.242 6.252 -28.982 1.00 85.75 135 ARG A N 1
ATOM 1097 C CA . ARG A 1 135 ? 30.902 6.471 -29.531 1.00 85.75 135 ARG A CA 1
ATOM 1098 C C . ARG A 1 135 ? 30.275 5.163 -30.000 1.00 85.75 135 ARG A C 1
ATOM 1100 O O . ARG A 1 135 ? 30.762 4.543 -30.947 1.00 85.75 135 ARG A O 1
ATOM 1107 N N . MET A 1 136 ? 29.141 4.816 -29.408 1.00 85.75 136 MET A N 1
ATOM 1108 C CA . MET A 1 136 ? 28.319 3.691 -29.843 1.00 85.75 136 MET A CA 1
ATOM 1109 C C . MET A 1 136 ? 27.254 4.122 -30.858 1.00 85.75 136 MET A C 1
ATOM 1111 O O . MET A 1 136 ? 26.875 5.289 -30.937 1.00 85.75 136 MET A O 1
ATOM 1115 N N . ASN A 1 137 ? 26.788 3.176 -31.677 1.00 87.19 137 ASN A N 1
ATOM 1116 C CA . ASN A 1 137 ? 25.664 3.404 -32.591 1.00 87.19 137 ASN A CA 1
ATOM 1117 C C . ASN A 1 137 ? 24.351 3.525 -31.799 1.00 87.19 137 ASN A C 1
ATOM 1119 O O . ASN A 1 137 ? 24.189 2.819 -30.809 1.00 87.19 137 ASN A O 1
ATOM 1123 N N . ILE A 1 138 ? 23.395 4.344 -32.265 1.00 85.69 138 ILE A N 1
ATOM 1124 C CA . ILE A 1 138 ? 22.071 4.514 -31.622 1.00 85.69 138 ILE A CA 1
ATOM 1125 C C . ILE A 1 138 ? 21.394 3.165 -31.383 1.00 85.69 138 ILE A C 1
ATOM 1127 O O . ILE A 1 138 ? 20.968 2.905 -30.270 1.00 85.69 138 ILE A O 1
ATOM 1131 N N . GLU A 1 139 ? 21.379 2.282 -32.385 1.00 88.50 139 GLU A N 1
ATOM 1132 C CA . GLU A 1 139 ? 20.752 0.955 -32.275 1.00 88.50 139 GLU A CA 1
ATOM 1133 C C . GLU A 1 139 ? 21.358 0.100 -31.149 1.00 88.50 139 GLU A C 1
ATOM 1135 O O . GLU A 1 139 ? 20.673 -0.735 -30.569 1.00 88.50 139 GLU A O 1
ATOM 1140 N N . LEU A 1 140 ? 22.643 0.305 -30.832 1.00 88.00 140 LEU A N 1
ATOM 1141 C CA . LEU A 1 140 ? 23.318 -0.392 -29.738 1.00 88.00 140 LEU A CA 1
ATOM 1142 C C . LEU A 1 140 ? 22.996 0.255 -28.384 1.00 88.00 140 LEU A C 1
ATOM 1144 O O . LEU A 1 140 ? 22.745 -0.463 -27.424 1.00 88.00 140 LEU A O 1
ATOM 1148 N N . VAL A 1 141 ? 22.951 1.590 -28.323 1.00 86.94 141 VAL A N 1
ATOM 1149 C CA . VAL A 1 141 ? 22.581 2.346 -27.112 1.00 86.94 141 VAL A CA 1
ATOM 1150 C C . VAL A 1 141 ? 21.122 2.081 -26.717 1.00 86.94 141 VAL A C 1
ATOM 1152 O O . VAL A 1 141 ? 20.837 1.902 -25.539 1.00 86.94 141 VAL A O 1
ATOM 1155 N N . GLU A 1 142 ? 20.210 2.004 -27.690 1.00 87.75 142 GLU A N 1
ATOM 1156 C CA . GLU A 1 142 ? 18.794 1.654 -27.484 1.00 87.75 142 GLU A CA 1
ATOM 1157 C C . GLU A 1 142 ? 18.587 0.191 -27.071 1.00 87.75 142 GLU A C 1
ATOM 1159 O O . GLU A 1 142 ? 17.567 -0.137 -26.477 1.00 87.75 142 GLU A O 1
ATOM 1164 N N . ALA A 1 143 ? 19.519 -0.703 -27.411 1.00 88.94 143 ALA A N 1
ATOM 1165 C CA . ALA A 1 143 ? 19.460 -2.102 -26.994 1.00 88.94 143 ALA A CA 1
ATOM 1166 C C . ALA A 1 143 ? 20.062 -2.334 -25.597 1.00 88.94 143 ALA A C 1
ATOM 1168 O O . ALA A 1 143 ? 19.752 -3.340 -24.958 1.00 88.94 143 ALA A O 1
ATOM 1169 N N . GLU A 1 144 ? 20.954 -1.447 -25.150 1.00 86.50 144 GLU A N 1
ATOM 1170 C CA . GLU A 1 144 ? 21.625 -1.526 -23.849 1.00 86.50 144 GLU A CA 1
ATOM 1171 C C . GLU A 1 144 ? 20.782 -0.941 -22.705 1.00 86.50 144 GLU A C 1
ATOM 1173 O O . GLU A 1 144 ? 20.832 -1.464 -21.589 1.00 86.50 144 GLU A O 1
ATOM 1178 N N . LEU A 1 145 ? 20.029 0.129 -22.980 1.00 83.69 145 LEU A N 1
ATOM 1179 C CA . LEU A 1 145 ? 19.249 0.904 -22.005 1.00 83.69 145 LEU A CA 1
ATOM 1180 C C . LEU A 1 145 ? 17.749 0.610 -22.091 1.00 83.69 145 LEU A C 1
ATOM 1182 O O . LEU A 1 145 ? 17.124 0.517 -21.010 1.00 83.69 145 LEU A O 1
#

Secondary structure (DSSP, 8-state):
----TT--HHHHHHHHHHHHHHHHHHHHHHHHHHHHHHHHHHHHS----------------------------S---TT---HHHHHHHHHHH-TTT-HHHHHHHHHHHHS-SSTHHHHHHHHHHHHHHH-TTTPPPHHHHHHH-

Sequence (145 aa):
MIKIDGLDRDELYNEYCEIKFIHDEMKNKNAKINEQIKLYISSKNGYNPKSIINSNQIPCDANDDDNDGLLNNDARTNEYIQSDQLWSYLLNIKPKTTPNMELVIAYVFSIPCSNAFVESIFSHMSHLWSDYQNRMNIELVEAEL

Organism: NCBI:txid392033

Foldseek 3Di:
DDDQPPADPVLLVVLVVVLVVVVVVVLVVLVVVVVVVVVVVCVVDPDDPDDPPPPDDDDDDDDDDDDPPPDDPPDPPSRDDPPVNSVVCSCPVDPPSNVNVVSVVVVVVVDDPDCVVVVVLVVVLCCQCVPPVRHDDPVVSVVVD

InterPro domains:
  IPR008906 HAT, C-terminal dimerisation domain [PF05699] (97-143)

Radius of gyration: 27.45 Å; chains: 1; bounding box: 56×50×76 Å

pLDDT: mean 74.69, std 18.57, range [31.66, 94.44]